Protein AF-A0A7H9E951-F1 (afdb_monomer)

Structure (mmCIF, N/CA/C/O backbone):
data_AF-A0A7H9E951-F1
#
_entry.id   AF-A0A7H9E951-F1
#
loop_
_atom_site.group_PDB
_atom_site.id
_atom_site.type_symbol
_atom_site.label_atom_id
_atom_site.label_alt_id
_atom_site.label_comp_id
_atom_site.label_asym_id
_atom_site.label_entity_id
_atom_site.label_seq_id
_atom_site.pdbx_PDB_ins_code
_atom_site.Cartn_x
_atom_site.Cartn_y
_atom_site.Cartn_z
_atom_site.occupancy
_atom_site.B_iso_or_equiv
_atom_site.auth_seq_id
_atom_site.auth_comp_id
_atom_site.auth_asym_id
_atom_site.auth_atom_id
_atom_site.pdbx_PDB_model_num
ATOM 1 N N . MET A 1 1 ? -3.855 22.920 -64.619 1.00 43.00 1 MET A N 1
ATOM 2 C CA . MET A 1 1 ? -2.563 23.458 -65.073 1.00 43.00 1 MET A CA 1
ATOM 3 C C . MET A 1 1 ? -2.708 24.955 -64.984 1.00 43.00 1 MET A C 1
ATOM 5 O O . MET A 1 1 ? -3.612 25.471 -65.617 1.00 43.00 1 MET A O 1
ATOM 9 N N . ASP A 1 2 ? -2.023 25.597 -64.049 1.00 33.47 2 ASP A N 1
ATOM 10 C CA . ASP A 1 2 ? -0.983 26.552 -64.408 1.00 33.47 2 ASP A CA 1
ATOM 11 C C . ASP A 1 2 ? -0.229 26.984 -63.156 1.00 33.47 2 ASP A C 1
ATOM 13 O O . ASP A 1 2 ? -0.748 27.037 -62.043 1.00 33.47 2 ASP A O 1
ATOM 17 N N . ASN A 1 3 ? 1.061 27.115 -63.396 1.00 34.59 3 ASN A N 1
ATOM 18 C CA . ASN A 1 3 ? 2.166 27.206 -62.477 1.00 34.59 3 ASN A CA 1
ATOM 19 C C . ASN A 1 3 ? 2.405 28.687 -62.166 1.00 34.59 3 ASN A C 1
ATOM 21 O O . ASN A 1 3 ? 2.555 29.471 -63.099 1.00 34.59 3 ASN A O 1
ATOM 25 N N . THR A 1 4 ? 2.512 29.068 -60.897 1.00 34.78 4 THR A N 1
ATOM 26 C CA . THR A 1 4 ? 3.123 30.353 -60.526 1.00 34.78 4 THR A CA 1
ATOM 27 C C . THR A 1 4 ? 4.055 30.144 -59.346 1.00 34.78 4 THR A C 1
ATOM 29 O O . THR A 1 4 ? 3.667 30.233 -58.183 1.00 34.78 4 THR A O 1
ATOM 32 N N . THR A 1 5 ? 5.301 29.832 -59.695 1.00 35.03 5 THR A N 1
ATOM 33 C CA . THR A 1 5 ? 6.497 30.149 -58.918 1.00 35.03 5 THR A CA 1
ATOM 34 C C . THR A 1 5 ? 6.646 31.668 -58.878 1.00 35.03 5 THR A C 1
ATOM 36 O O . THR A 1 5 ? 6.680 32.303 -59.930 1.00 35.03 5 THR A O 1
ATOM 39 N N . THR A 1 6 ? 6.779 32.235 -57.681 1.00 37.53 6 THR A N 1
ATOM 40 C CA . THR A 1 6 ? 7.256 33.608 -57.493 1.00 37.53 6 THR A CA 1
ATOM 41 C C . THR A 1 6 ? 8.520 33.552 -56.644 1.00 37.53 6 THR A C 1
ATOM 43 O O . THR A 1 6 ? 8.460 33.262 -55.451 1.00 37.53 6 THR A O 1
ATOM 46 N N . GLU A 1 7 ? 9.660 33.798 -57.289 1.00 36.22 7 GLU A N 1
ATOM 47 C CA . GLU A 1 7 ? 10.906 34.225 -56.652 1.00 36.22 7 GLU A CA 1
ATOM 48 C C . GLU A 1 7 ? 10.731 35.625 -56.048 1.00 36.22 7 GLU A C 1
ATOM 50 O O . GLU A 1 7 ? 10.099 36.484 -56.658 1.00 36.22 7 GLU A O 1
ATOM 55 N N . ASN A 1 8 ? 11.306 35.845 -54.865 1.00 35.06 8 ASN A N 1
ATOM 56 C CA . ASN A 1 8 ? 11.768 37.127 -54.310 1.00 35.06 8 ASN A CA 1
ATOM 57 C C . ASN A 1 8 ? 12.296 36.806 -52.895 1.00 35.06 8 ASN A C 1
ATOM 59 O O . ASN A 1 8 ? 11.640 36.077 -52.163 1.00 35.06 8 ASN A O 1
ATOM 63 N N . GLN A 1 9 ? 13.431 37.274 -52.388 1.00 34.78 9 GLN A N 1
ATOM 64 C CA . GLN A 1 9 ? 14.389 38.280 -52.822 1.00 34.78 9 GLN A CA 1
ATOM 65 C C . GLN A 1 9 ? 15.669 38.060 -52.005 1.00 34.78 9 GLN A C 1
ATOM 67 O O . GLN A 1 9 ? 15.606 37.801 -50.804 1.00 34.78 9 GLN A O 1
ATOM 72 N N . ASN A 1 10 ? 16.816 38.217 -52.660 1.00 36.28 10 ASN A N 1
ATOM 73 C CA . ASN A 1 10 ? 18.087 38.503 -52.006 1.00 36.28 10 ASN A CA 1
ATOM 74 C C . ASN A 1 10 ? 17.968 39.812 -51.210 1.00 36.28 10 ASN A C 1
ATOM 76 O O . ASN A 1 10 ? 17.610 40.842 -51.778 1.00 36.28 10 ASN A O 1
ATOM 80 N N . LEU A 1 11 ? 18.359 39.791 -49.937 1.00 37.47 11 LEU A N 1
ATOM 81 C CA . LEU A 1 11 ? 18.908 40.964 -49.264 1.00 37.47 11 LEU A CA 1
ATOM 82 C C . LEU A 1 11 ? 20.240 40.566 -48.639 1.00 37.47 11 LEU A C 1
ATOM 84 O O . LEU A 1 11 ? 20.311 39.973 -47.565 1.00 37.47 11 LEU A O 1
ATOM 88 N N . GLU A 1 12 ? 21.301 40.902 -49.364 1.00 33.16 12 GLU A N 1
ATOM 89 C CA . GLU A 1 12 ? 22.653 40.978 -48.840 1.00 33.16 12 GLU A CA 1
ATOM 90 C C . GLU A 1 12 ? 22.707 42.090 -47.788 1.00 33.16 12 GLU A C 1
ATOM 92 O O . GLU A 1 12 ? 22.332 43.234 -48.041 1.00 33.16 12 GLU A O 1
ATOM 97 N N . THR A 1 13 ? 23.200 41.772 -46.596 1.00 29.50 13 THR A N 1
ATOM 98 C CA . THR A 1 13 ? 23.808 42.771 -45.715 1.00 29.50 13 THR A CA 1
ATOM 99 C C . THR A 1 13 ? 25.202 42.283 -45.368 1.00 29.50 13 THR A C 1
ATOM 101 O O . THR A 1 13 ? 25.385 41.379 -44.557 1.00 29.50 13 THR A O 1
ATOM 104 N N . THR A 1 14 ? 26.196 42.871 -46.023 1.00 31.48 14 THR A N 1
ATOM 105 C CA . THR A 1 14 ? 27.607 42.766 -45.658 1.00 31.48 14 THR A CA 1
ATOM 106 C C . THR 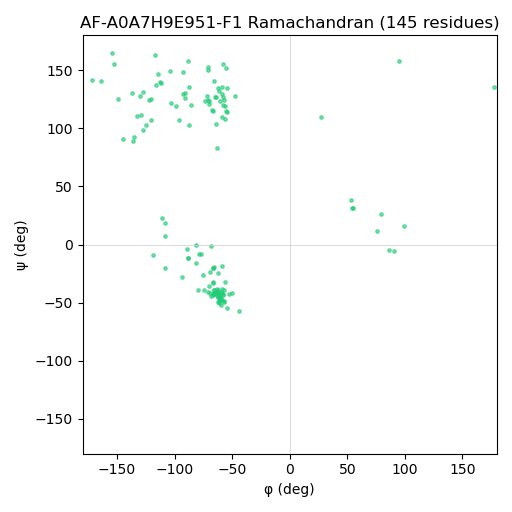A 1 14 ? 27.874 43.528 -44.365 1.00 31.48 14 THR A C 1
ATOM 108 O O . THR A 1 14 ? 27.683 44.742 -44.317 1.00 31.48 14 THR A O 1
ATOM 111 N N . VAL A 1 15 ? 28.419 42.839 -43.362 1.00 31.22 15 VAL A N 1
ATOM 112 C CA . VAL A 1 15 ? 29.299 43.445 -42.355 1.00 31.22 15 VAL A CA 1
ATOM 113 C C . VAL A 1 15 ? 30.551 42.582 -42.272 1.00 31.22 15 VAL A C 1
ATOM 115 O O . VAL A 1 15 ? 30.506 41.431 -41.848 1.00 31.22 15 VAL A O 1
ATOM 118 N N . ASN A 1 16 ? 31.659 43.155 -42.733 1.00 32.03 16 ASN A N 1
ATOM 119 C CA . ASN A 1 16 ? 32.995 42.593 -42.646 1.00 32.03 16 ASN A CA 1
ATOM 120 C C . ASN A 1 16 ? 33.586 42.988 -41.283 1.00 32.03 16 ASN A C 1
ATOM 122 O O . ASN A 1 16 ? 33.719 44.181 -41.006 1.00 32.03 16 ASN A O 1
ATOM 126 N N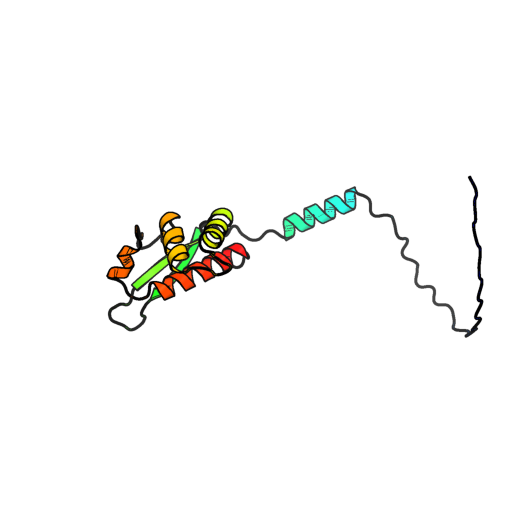 . VAL A 1 17 ? 33.944 42.014 -40.448 1.00 32.09 17 VAL A N 1
ATOM 127 C CA . VAL A 1 17 ? 34.881 42.214 -39.334 1.00 32.09 17 VAL A CA 1
ATOM 128 C C . VAL A 1 17 ? 35.888 41.076 -39.396 1.00 32.09 17 VAL A C 1
ATOM 130 O O . VAL A 1 17 ? 35.548 39.919 -39.159 1.00 32.09 17 VAL A O 1
ATOM 133 N N . ASP A 1 18 ? 37.121 41.425 -39.752 1.00 37.41 18 ASP A N 1
ATOM 134 C CA . ASP A 1 18 ? 38.286 40.556 -39.654 1.00 37.41 18 ASP A CA 1
ATOM 135 C C . ASP A 1 18 ? 38.449 40.043 -38.217 1.00 37.41 18 ASP A C 1
ATOM 137 O O . ASP A 1 18 ? 38.736 40.807 -37.294 1.00 37.41 18 ASP A O 1
ATOM 141 N N . ALA A 1 19 ? 38.304 38.732 -38.039 1.00 33.25 19 ALA A N 1
ATOM 142 C CA . ALA A 1 19 ? 38.767 38.014 -36.860 1.00 33.25 19 ALA A CA 1
ATOM 143 C C . ALA A 1 19 ? 39.245 36.617 -37.279 1.00 33.25 19 ALA A C 1
ATOM 145 O O . ALA A 1 19 ? 38.478 35.667 -37.390 1.00 33.25 19 ALA A O 1
ATOM 146 N N . GLN A 1 20 ? 40.540 36.564 -37.590 1.00 32.28 20 GLN A N 1
ATOM 147 C CA . GLN A 1 20 ? 41.491 35.494 -37.289 1.00 32.28 20 GLN A CA 1
ATOM 148 C C . GLN A 1 20 ? 40.919 34.071 -37.132 1.00 32.28 20 GLN A C 1
ATOM 150 O O . GLN A 1 20 ? 40.296 33.718 -36.133 1.00 32.28 20 GLN A O 1
ATOM 155 N N . ALA A 1 21 ? 41.234 33.233 -38.120 1.00 41.22 21 ALA A N 1
ATOM 156 C CA . ALA A 1 21 ? 40.975 31.804 -38.127 1.00 41.22 21 ALA A CA 1
ATOM 157 C C . ALA A 1 21 ? 41.411 31.116 -36.822 1.00 41.22 21 ALA A C 1
ATOM 159 O O . ALA A 1 21 ? 42.568 31.179 -36.408 1.00 41.22 21 ALA A O 1
ATOM 160 N N . THR A 1 22 ? 40.491 30.367 -36.225 1.00 34.00 22 THR A N 1
ATOM 161 C CA . THR A 1 22 ? 40.825 29.133 -35.513 1.00 34.00 22 THR A CA 1
ATOM 162 C C . THR A 1 22 ? 39.785 28.105 -35.937 1.00 34.00 22 THR A C 1
ATOM 164 O O . THR A 1 22 ? 38.679 28.059 -35.406 1.00 34.00 22 THR A O 1
ATOM 167 N N . GLU A 1 23 ? 40.101 27.331 -36.976 1.00 33.84 23 GLU A N 1
ATOM 168 C CA . GLU A 1 23 ? 39.304 26.163 -37.341 1.00 33.84 23 GLU A CA 1
ATOM 169 C C . GLU A 1 23 ? 39.402 25.157 -36.188 1.00 33.84 23 GLU A C 1
ATOM 171 O O . GLU A 1 23 ? 40.418 24.486 -36.008 1.00 33.84 23 GLU A O 1
ATOM 176 N N . ALA A 1 24 ? 38.351 25.064 -35.372 1.00 46.66 24 ALA A N 1
ATOM 177 C CA . ALA A 1 24 ? 38.126 23.862 -34.587 1.00 46.66 24 ALA A CA 1
ATOM 178 C C . ALA A 1 24 ? 37.901 22.709 -35.583 1.00 46.66 24 ALA A C 1
ATOM 180 O O . ALA A 1 24 ? 37.159 22.901 -36.554 1.00 46.66 24 ALA A O 1
ATOM 181 N N . PRO A 1 25 ? 38.522 21.530 -35.394 1.00 38.56 25 PRO A N 1
ATOM 182 C CA . PRO A 1 25 ? 38.291 20.407 -36.287 1.00 38.56 25 PRO A CA 1
ATOM 183 C C . PRO A 1 25 ? 36.790 20.113 -36.304 1.00 38.56 25 PRO A C 1
ATOM 185 O O . PRO A 1 25 ? 36.196 19.830 -35.262 1.00 38.56 25 PRO A O 1
ATOM 188 N N . LYS A 1 26 ? 36.171 20.214 -37.487 1.00 44.00 26 LYS A N 1
ATOM 189 C CA . LYS A 1 26 ? 34.822 19.698 -37.717 1.00 44.00 26 LYS A CA 1
ATOM 190 C C . LYS A 1 26 ? 34.873 18.220 -37.357 1.00 44.00 26 LYS A C 1
ATOM 192 O O . LYS A 1 26 ? 35.502 17.441 -38.069 1.00 44.00 26 LYS A O 1
ATOM 197 N N . ALA A 1 27 ? 34.255 17.851 -36.239 1.00 53.28 27 ALA A N 1
ATOM 198 C CA . ALA A 1 27 ? 33.906 16.466 -36.002 1.00 53.28 27 ALA A CA 1
ATOM 199 C C . ALA A 1 27 ? 33.082 16.032 -37.218 1.00 53.28 27 ALA A C 1
ATOM 201 O O . ALA A 1 27 ? 32.037 16.614 -37.505 1.00 53.28 27 ALA A O 1
ATOM 202 N N . GLU A 1 28 ? 33.616 15.102 -38.001 1.00 50.06 28 GLU A N 1
ATOM 203 C CA . GLU A 1 28 ? 32.860 14.464 -39.064 1.00 50.06 28 GLU A CA 1
ATOM 204 C C . GLU A 1 28 ? 31.650 13.798 -38.404 1.00 50.06 28 GLU A C 1
ATOM 206 O O . GLU A 1 28 ? 31.809 12.823 -37.665 1.00 50.06 28 GLU A O 1
ATOM 211 N N . ASP A 1 29 ? 30.452 14.338 -38.639 1.00 60.75 29 ASP A N 1
ATOM 212 C CA . ASP A 1 29 ? 29.189 13.687 -38.294 1.00 60.75 29 ASP A CA 1
ATOM 213 C C . ASP A 1 29 ? 29.089 12.400 -39.122 1.00 60.75 29 ASP A C 1
ATOM 215 O O . ASP A 1 29 ? 28.495 12.350 -40.202 1.00 60.75 29 ASP A O 1
ATOM 219 N N . LYS A 1 30 ? 29.725 11.330 -38.636 1.00 64.44 30 LYS A N 1
ATOM 220 C CA . LYS A 1 30 ? 29.444 9.986 -39.122 1.00 64.44 30 LYS A CA 1
ATOM 221 C C . LYS A 1 30 ? 27.967 9.721 -38.836 1.00 64.44 30 LYS A C 1
ATOM 223 O O . LYS A 1 30 ? 27.569 9.799 -37.672 1.00 64.44 30 LYS A O 1
ATOM 228 N N . PRO A 1 31 ? 27.153 9.383 -39.850 1.00 75.88 31 PRO A N 1
ATOM 229 C CA . PRO A 1 31 ? 25.770 9.013 -39.605 1.00 75.88 31 PRO A CA 1
ATOM 230 C C . PRO A 1 31 ? 25.760 7.813 -38.654 1.00 75.88 31 PRO A C 1
ATOM 232 O O . PRO A 1 31 ? 26.353 6.775 -38.953 1.00 75.88 31 PRO A O 1
ATOM 235 N N . ILE A 1 32 ? 25.128 7.978 -37.489 1.00 82.50 32 ILE A N 1
ATOM 236 C CA . ILE A 1 32 ? 24.984 6.914 -36.491 1.00 82.50 32 ILE A CA 1
ATOM 237 C C . ILE A 1 32 ? 24.276 5.742 -37.173 1.00 82.50 32 ILE A C 1
ATOM 239 O O . ILE A 1 32 ? 23.194 5.906 -37.744 1.00 82.50 32 ILE A O 1
ATOM 243 N N . SER A 1 33 ? 24.885 4.556 -37.139 1.00 93.06 33 SER A N 1
ATOM 244 C CA . SER A 1 33 ? 24.262 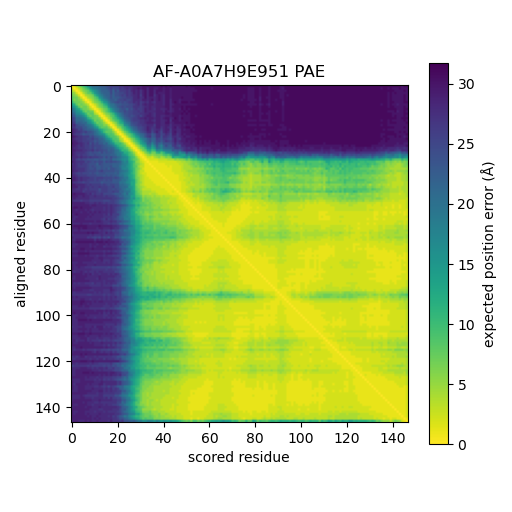3.384 -37.743 1.00 93.06 33 SER A CA 1
ATOM 245 C C . SER A 1 33 ? 23.062 2.937 -36.905 1.00 93.06 33 SER A C 1
ATOM 247 O O . SER A 1 33 ? 23.017 3.121 -35.688 1.00 93.06 33 SER A O 1
ATOM 249 N N . MET A 1 34 ? 22.078 2.286 -37.528 1.00 93.50 34 MET A N 1
ATOM 250 C CA . MET A 1 34 ? 20.940 1.746 -36.773 1.00 93.50 34 MET A CA 1
ATOM 251 C C . MET A 1 34 ? 21.369 0.668 -35.755 1.00 93.50 34 MET A C 1
ATOM 253 O O . MET A 1 34 ? 20.705 0.477 -34.736 1.00 93.50 34 MET A O 1
ATOM 257 N N . ALA A 1 35 ? 22.510 0.009 -35.987 1.00 93.50 35 ALA A N 1
ATOM 258 C CA . ALA A 1 35 ? 23.110 -0.911 -35.026 1.00 93.50 35 ALA A CA 1
ATOM 259 C C . ALA A 1 35 ? 23.586 -0.181 -33.758 1.00 93.50 35 ALA A C 1
ATOM 261 O O . ALA A 1 35 ? 23.310 -0.644 -32.651 1.00 93.50 35 ALA A O 1
ATOM 262 N N . ASP A 1 36 ? 24.215 0.987 -33.908 1.00 93.88 36 ASP A N 1
ATOM 263 C CA . ASP A 1 36 ? 24.665 1.809 -32.778 1.00 93.88 36 ASP A CA 1
ATOM 264 C C . ASP A 1 36 ? 23.475 2.344 -31.966 1.00 93.88 36 ASP A C 1
ATOM 266 O O . ASP A 1 36 ? 23.499 2.321 -30.733 1.00 93.88 36 ASP A O 1
ATOM 270 N N . VAL A 1 37 ? 22.387 2.743 -32.639 1.00 94.88 37 VAL A N 1
ATOM 271 C CA . VAL A 1 37 ? 21.136 3.161 -31.976 1.00 94.88 37 VAL A CA 1
ATOM 272 C C . VAL A 1 37 ? 20.542 2.019 -31.149 1.00 94.88 37 VAL A C 1
ATOM 274 O O . VAL A 1 37 ? 20.141 2.227 -30.001 1.00 94.88 37 VAL A O 1
ATOM 277 N N . LEU A 1 38 ? 20.484 0.805 -31.704 1.00 95.38 38 LEU A N 1
ATOM 278 C CA . LEU A 1 38 ? 19.952 -0.355 -30.990 1.00 95.38 38 LEU A CA 1
ATOM 279 C C . LEU A 1 38 ? 20.827 -0.728 -29.787 1.00 95.38 38 LEU A C 1
ATOM 281 O O . LEU A 1 38 ? 20.300 -0.999 -28.708 1.00 95.38 38 LEU A O 1
ATOM 285 N N . ALA A 1 39 ? 22.152 -0.697 -29.944 1.00 95.25 39 ALA A N 1
ATOM 286 C CA . ALA A 1 39 ? 23.088 -0.962 -28.857 1.00 95.25 39 ALA A CA 1
ATOM 287 C C . ALA A 1 39 ? 22.927 0.047 -27.707 1.00 95.25 39 ALA A C 1
ATOM 289 O O . ALA A 1 39 ? 22.872 -0.353 -26.541 1.00 95.25 39 ALA A O 1
ATOM 290 N N . ALA A 1 40 ? 22.773 1.336 -28.027 1.00 95.00 40 ALA A N 1
ATOM 291 C CA . ALA A 1 40 ? 22.520 2.378 -27.036 1.00 95.00 40 ALA A CA 1
ATOM 292 C C . ALA A 1 40 ? 21.196 2.153 -26.285 1.00 95.00 40 ALA A C 1
ATOM 294 O O . ALA A 1 40 ? 21.177 2.216 -25.056 1.00 95.00 40 ALA A O 1
ATOM 295 N N . ARG A 1 41 ? 20.110 1.812 -26.996 1.00 95.06 41 ARG A N 1
ATOM 296 C CA . ARG A 1 41 ? 18.802 1.507 -26.384 1.00 95.06 41 ARG A CA 1
ATOM 297 C C . ARG A 1 41 ? 18.841 0.268 -25.490 1.00 95.06 41 ARG A C 1
ATOM 299 O O . ARG A 1 41 ? 18.272 0.285 -24.404 1.00 95.06 41 ARG A O 1
ATOM 306 N N . ASN A 1 42 ? 19.543 -0.785 -25.906 1.00 94.38 42 ASN A N 1
ATOM 307 C CA . ASN A 1 42 ? 19.702 -1.996 -25.099 1.00 94.38 42 ASN A CA 1
ATOM 308 C C . ASN A 1 42 ? 20.494 -1.718 -23.819 1.00 94.38 42 ASN A C 1
ATOM 310 O O . ASN A 1 42 ? 20.110 -2.181 -22.745 1.00 94.38 42 ASN A O 1
ATOM 314 N N . LYS A 1 43 ? 21.571 -0.928 -23.917 1.00 94.31 43 LYS A N 1
ATOM 315 C CA . LYS A 1 43 ? 22.323 -0.488 -22.740 1.00 94.31 43 LYS A CA 1
ATOM 316 C C . LYS A 1 43 ? 21.443 0.351 -21.816 1.00 94.31 43 LYS A C 1
ATOM 318 O O . LYS A 1 43 ? 21.433 0.095 -20.619 1.00 94.31 43 LYS A O 1
ATOM 323 N N . GLN A 1 44 ? 20.673 1.290 -22.371 1.00 94.88 44 GLN A N 1
ATOM 324 C CA . GLN A 1 44 ? 19.740 2.115 -21.606 1.00 94.88 44 GLN A CA 1
ATOM 325 C C . GLN A 1 44 ? 18.734 1.255 -20.832 1.00 94.88 44 GLN A C 1
ATOM 327 O O . GLN A 1 44 ? 18.600 1.456 -19.630 1.00 94.88 44 GLN A O 1
ATOM 332 N N . LEU A 1 45 ? 18.105 0.269 -21.485 1.00 94.19 45 LEU A N 1
ATOM 333 C CA . LEU A 1 45 ? 17.163 -0.665 -20.855 1.00 94.19 45 LEU A CA 1
ATOM 334 C C . LEU A 1 45 ? 17.795 -1.436 -19.687 1.00 94.19 45 LEU A C 1
ATOM 336 O O . LEU A 1 45 ? 17.173 -1.600 -18.642 1.00 94.19 45 LEU A O 1
ATOM 340 N N . GLN A 1 46 ? 19.032 -1.909 -19.857 1.00 90.56 46 GLN A N 1
ATOM 341 C CA . GLN A 1 46 ? 19.750 -2.615 -18.793 1.00 90.56 46 GLN A CA 1
ATOM 342 C C . GLN A 1 46 ? 20.059 -1.695 -17.609 1.00 90.56 46 GLN A C 1
ATOM 344 O O . GLN A 1 46 ? 19.952 -2.115 -16.462 1.00 90.56 46 GLN A O 1
ATOM 349 N N . THR A 1 47 ? 20.430 -0.442 -17.878 1.00 92.25 47 THR A N 1
ATOM 350 C CA . THR A 1 47 ? 20.780 0.533 -16.834 1.00 92.25 47 THR A CA 1
ATOM 351 C C . THR A 1 47 ? 19.574 1.207 -16.181 1.00 92.25 47 THR A C 1
ATOM 353 O O . THR A 1 47 ? 19.739 1.811 -15.130 1.00 92.25 47 THR A O 1
ATOM 356 N N . SER A 1 48 ? 18.382 1.132 -16.784 1.00 91.19 48 SER A N 1
ATOM 357 C CA . SER A 1 48 ? 17.156 1.747 -16.255 1.00 91.19 48 SER A CA 1
ATOM 358 C C . SER A 1 48 ? 16.367 0.841 -15.309 1.00 91.19 48 SER A C 1
ATOM 360 O O . SER A 1 48 ? 15.327 1.254 -14.807 1.00 91.19 48 SER A O 1
ATOM 362 N N . ALA A 1 49 ? 16.791 -0.410 -15.120 1.00 91.31 49 ALA A N 1
ATOM 363 C CA . ALA A 1 49 ? 16.082 -1.355 -14.272 1.00 91.31 49 ALA A CA 1
ATOM 364 C C . ALA A 1 49 ? 16.240 -0.993 -12.787 1.00 91.31 49 ALA A C 1
ATOM 366 O O . ALA A 1 49 ? 17.358 -0.862 -12.290 1.00 91.31 49 ALA A O 1
ATOM 367 N N . VAL A 1 50 ? 15.116 -0.896 -12.077 1.00 90.88 50 VAL A N 1
ATOM 368 C CA . VAL A 1 50 ? 15.080 -0.870 -10.609 1.00 90.88 50 VAL A CA 1
ATOM 369 C C . VAL A 1 50 ? 14.996 -2.300 -10.056 1.00 90.88 50 VAL A C 1
ATOM 371 O O . VAL A 1 50 ? 14.572 -3.213 -10.779 1.00 90.88 50 VAL A O 1
ATOM 374 N N . PRO A 1 51 ? 15.397 -2.543 -8.794 1.00 92.62 51 PRO A N 1
ATOM 375 C CA . PRO A 1 51 ? 15.196 -3.835 -8.145 1.00 92.62 51 PRO A CA 1
ATOM 376 C C . PRO A 1 51 ? 13.724 -4.269 -8.149 1.00 92.62 51 PRO A C 1
ATOM 378 O O . PRO A 1 51 ? 12.814 -3.445 -8.136 1.00 92.62 51 PRO A O 1
ATOM 381 N N . ASN A 1 52 ? 13.468 -5.581 -8.138 1.00 94.62 52 ASN A N 1
ATOM 382 C CA . ASN A 1 52 ? 12.103 -6.084 -7.994 1.00 94.62 52 ASN A CA 1
ATOM 383 C C . ASN A 1 52 ? 11.564 -5.746 -6.597 1.00 94.62 52 ASN A C 1
ATOM 385 O O . ASN A 1 52 ? 12.046 -6.288 -5.606 1.00 94.62 52 ASN A O 1
ATOM 389 N N . GLN A 1 53 ? 10.532 -4.908 -6.547 1.00 96.31 53 GLN A N 1
ATOM 390 C CA . GLN A 1 53 ? 9.944 -4.436 -5.294 1.00 96.31 53 GLN A CA 1
ATOM 391 C C . GLN A 1 53 ? 8.841 -5.340 -4.745 1.00 96.31 53 GLN A C 1
ATOM 393 O O . GLN A 1 53 ? 8.397 -5.161 -3.611 1.00 96.31 53 GLN A O 1
ATOM 398 N N . ARG A 1 54 ? 8.354 -6.316 -5.527 1.00 96.81 54 ARG A N 1
ATOM 399 C CA . ARG A 1 54 ? 7.310 -7.233 -5.055 1.00 96.81 54 ARG A CA 1
ATOM 400 C C . ARG A 1 54 ? 7.798 -7.956 -3.805 1.00 96.81 54 ARG A C 1
ATOM 402 O O . ARG A 1 54 ? 8.819 -8.636 -3.841 1.00 96.81 54 ARG A O 1
ATOM 409 N N . GLY A 1 55 ? 7.003 -7.888 -2.745 1.00 96.88 55 GLY A N 1
ATOM 410 C CA . GLY A 1 55 ? 7.336 -8.535 -1.483 1.00 96.88 55 GLY A CA 1
ATOM 411 C C . GLY A 1 55 ? 8.122 -7.675 -0.503 1.00 96.88 55 GLY A C 1
ATOM 412 O O . GLY A 1 55 ? 8.280 -8.117 0.629 1.00 96.88 55 GLY A O 1
ATOM 413 N N . ILE A 1 56 ? 8.552 -6.464 -0.880 1.00 97.94 56 ILE A N 1
ATOM 414 C CA . ILE A 1 56 ? 9.042 -5.488 0.101 1.00 97.94 56 ILE A CA 1
ATOM 415 C C . ILE A 1 56 ? 7.920 -5.212 1.100 1.00 97.94 56 ILE A C 1
ATOM 417 O O . ILE A 1 56 ? 6.755 -5.072 0.715 1.00 97.94 56 ILE A O 1
ATOM 421 N N . THR A 1 57 ? 8.271 -5.176 2.382 1.00 97.75 57 THR A N 1
ATOM 422 C CA . THR A 1 57 ? 7.326 -4.987 3.480 1.00 97.75 57 THR A CA 1
ATOM 423 C C . THR A 1 57 ? 7.563 -3.674 4.201 1.00 97.75 57 THR A C 1
ATOM 425 O O . THR A 1 57 ? 8.707 -3.263 4.372 1.00 97.75 57 THR A O 1
ATOM 428 N N . LYS A 1 58 ? 6.488 -3.063 4.698 1.00 97.62 58 LYS A N 1
ATOM 429 C CA . LYS A 1 58 ? 6.531 -1.865 5.541 1.00 97.62 58 LYS A CA 1
ATOM 430 C C . LYS A 1 58 ? 5.681 -2.093 6.782 1.00 97.62 58 LYS A C 1
ATOM 432 O O . LYS A 1 58 ? 4.506 -2.432 6.662 1.00 97.62 58 LYS A O 1
ATOM 437 N N . ASP A 1 59 ? 6.257 -1.856 7.954 1.00 98.00 59 ASP A N 1
ATOM 438 C CA . ASP A 1 59 ? 5.501 -1.823 9.203 1.00 98.00 59 ASP A CA 1
ATOM 439 C C . ASP A 1 59 ? 4.941 -0.422 9.446 1.00 98.00 59 ASP A C 1
ATOM 441 O O . ASP A 1 59 ? 5.635 0.585 9.291 1.00 98.00 59 ASP A O 1
ATOM 445 N N . ILE A 1 60 ? 3.678 -0.362 9.854 1.00 96.75 60 ILE A N 1
ATOM 446 C CA . ILE A 1 60 ? 3.013 0.862 10.292 1.00 96.75 60 ILE A CA 1
ATOM 447 C C . ILE A 1 60 ? 2.510 0.670 11.717 1.00 96.75 60 ILE A C 1
ATOM 449 O O . ILE A 1 60 ? 1.762 -0.264 12.002 1.00 96.75 60 ILE A O 1
ATOM 453 N N . THR A 1 61 ? 2.918 1.558 12.621 1.00 97.00 61 THR A N 1
ATOM 454 C CA . THR A 1 61 ? 2.456 1.560 14.015 1.00 97.00 61 THR A CA 1
ATOM 455 C C . THR A 1 61 ? 1.424 2.658 14.2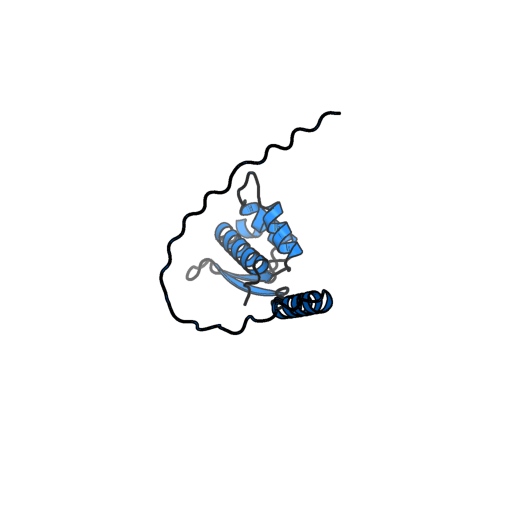03 1.00 97.00 61 THR A C 1
ATOM 457 O O . THR A 1 61 ? 1.691 3.835 13.967 1.00 97.00 61 THR A O 1
ATOM 460 N N . LEU A 1 62 ? 0.229 2.265 14.630 1.00 95.88 62 LEU A N 1
ATOM 461 C CA . LEU A 1 62 ? -0.926 3.134 14.796 1.00 95.88 62 LEU A CA 1
ATOM 462 C C . LEU A 1 62 ? -1.140 3.427 16.276 1.00 95.88 62 LEU A C 1
ATOM 464 O O . LEU A 1 62 ? -0.890 2.576 17.122 1.00 95.88 62 LEU A O 1
ATOM 468 N N . ASN A 1 63 ? -1.671 4.615 16.580 1.00 93.56 63 ASN A N 1
ATOM 469 C CA . ASN A 1 63 ? -2.020 5.047 17.940 1.00 93.56 63 ASN A CA 1
ATOM 470 C C . ASN A 1 63 ? -0.856 4.924 18.946 1.00 93.56 63 ASN A C 1
ATOM 472 O O . ASN A 1 63 ? -1.076 4.555 20.105 1.00 93.56 63 ASN A O 1
ATOM 476 N N . ALA A 1 64 ? 0.364 5.228 18.496 1.00 94.56 64 ALA A N 1
ATOM 477 C CA . ALA A 1 64 ? 1.576 5.094 19.293 1.00 94.56 64 ALA A CA 1
ATOM 478 C C . ALA A 1 64 ? 1.479 5.842 20.635 1.00 94.56 64 ALA A C 1
ATOM 480 O O . ALA A 1 64 ? 1.018 6.984 20.696 1.00 94.56 64 ALA A O 1
ATOM 481 N N . GLY A 1 65 ? 1.905 5.192 21.717 1.00 95.88 65 GLY A N 1
ATOM 482 C CA . GLY A 1 65 ? 1.850 5.735 23.075 1.00 95.88 65 GLY A CA 1
ATOM 483 C C . GLY A 1 65 ? 0.456 5.726 23.710 1.00 95.88 65 GLY A C 1
ATOM 484 O O . GLY A 1 65 ? 0.262 6.340 24.761 1.00 95.88 65 GLY A O 1
ATOM 485 N N . THR A 1 66 ? -0.522 5.042 23.108 1.00 96.06 66 THR A N 1
ATOM 486 C CA . THR A 1 66 ? -1.878 4.896 23.660 1.00 96.06 66 THR A CA 1
ATOM 487 C C . THR A 1 66 ? -2.211 3.430 23.961 1.00 96.06 66 THR A C 1
ATOM 489 O O . THR A 1 66 ? -1.599 2.528 23.395 1.00 96.06 66 THR A O 1
ATOM 492 N N . PRO A 1 67 ? -3.247 3.139 24.773 1.00 96.50 67 PRO A N 1
ATOM 493 C CA . PRO A 1 67 ? -3.692 1.761 24.996 1.00 96.50 67 PRO A CA 1
ATOM 494 C C . PRO A 1 67 ? -4.328 1.081 23.767 1.00 96.50 67 PRO A C 1
ATOM 496 O O . PRO A 1 67 ? -4.773 -0.055 23.880 1.00 96.50 67 PRO A O 1
ATOM 499 N N . GLN A 1 68 ? -4.452 1.775 22.628 1.00 96.44 68 GLN A N 1
ATOM 500 C CA . GLN A 1 68 ? -4.938 1.225 21.356 1.00 96.44 68 GLN A CA 1
ATOM 501 C C . GLN A 1 68 ? -3.809 1.087 20.323 1.00 96.44 68 GLN A C 1
ATOM 503 O O . GLN A 1 68 ? -4.088 1.032 19.126 1.00 96.44 68 GLN A O 1
ATOM 508 N N . GLU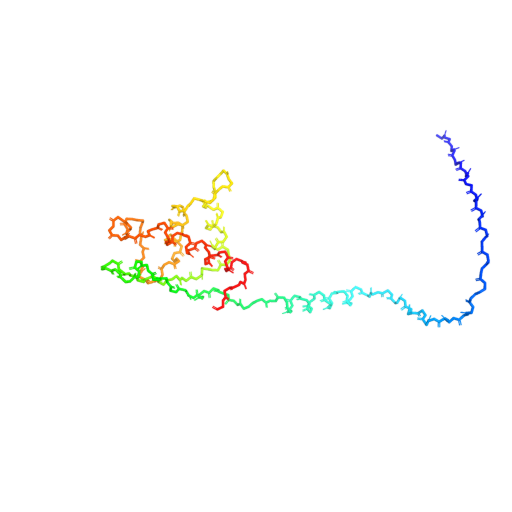 A 1 69 ? -2.549 1.095 20.759 1.00 97.56 69 GLU A N 1
ATOM 509 C CA . GLU A 1 69 ? -1.407 0.893 19.873 1.00 97.56 69 GLU A CA 1
ATOM 510 C C . GLU A 1 69 ? -1.458 -0.491 19.214 1.00 97.56 69 GLU A C 1
ATOM 512 O O . GLU A 1 69 ? -1.685 -1.502 19.882 1.00 97.56 69 GLU A O 1
ATOM 517 N N . TYR A 1 70 ? -1.262 -0.539 17.898 1.00 96.94 70 TYR A N 1
ATOM 518 C CA . TYR A 1 70 ? -1.075 -1.786 17.159 1.00 96.94 70 TYR A CA 1
ATOM 519 C C . TYR A 1 70 ? -0.233 -1.545 15.909 1.00 96.94 70 TYR A C 1
ATOM 521 O O . TYR A 1 70 ? -0.212 -0.441 15.364 1.00 96.94 70 TYR A O 1
ATOM 529 N N . THR A 1 71 ? 0.430 -2.599 15.439 1.00 97.94 71 THR A N 1
ATOM 530 C CA . THR A 1 71 ? 1.250 -2.573 14.226 1.00 97.94 71 THR A CA 1
ATOM 531 C C . THR A 1 71 ? 0.610 -3.429 13.143 1.00 97.94 71 THR A C 1
ATOM 533 O O . THR A 1 71 ? 0.094 -4.513 13.428 1.00 97.94 71 THR A O 1
ATOM 536 N N . LEU A 1 72 ? 0.648 -2.938 11.906 1.00 98.12 72 LEU A N 1
ATOM 537 C CA . LEU A 1 72 ? 0.326 -3.703 10.706 1.00 98.12 72 LEU A CA 1
ATOM 538 C C . LEU A 1 72 ? 1.576 -3.803 9.829 1.00 98.12 72 LEU A C 1
ATOM 540 O O . LEU A 1 72 ? 2.253 -2.803 9.617 1.00 98.12 72 LEU A O 1
ATOM 544 N N . THR A 1 73 ? 1.830 -4.978 9.269 1.00 98.44 73 THR A N 1
ATOM 545 C CA . THR A 1 73 ? 2.824 -5.199 8.220 1.00 98.44 73 THR A CA 1
ATOM 546 C C . THR A 1 73 ? 2.114 -5.219 6.875 1.00 98.44 73 THR A C 1
ATOM 548 O O . THR A 1 73 ? 1.236 -6.055 6.622 1.00 98.44 73 THR A O 1
ATOM 551 N N . LEU A 1 74 ? 2.503 -4.288 6.012 1.00 98.38 74 LEU A N 1
ATOM 552 C CA . LEU A 1 74 ? 2.098 -4.214 4.617 1.00 98.38 74 LEU A CA 1
ATOM 553 C C . LEU A 1 74 ? 3.119 -4.955 3.755 1.00 98.38 74 LEU A C 1
ATOM 555 O O . LEU A 1 74 ? 4.306 -4.942 4.071 1.00 98.38 74 LEU A O 1
ATOM 559 N N . GLN A 1 75 ? 2.685 -5.548 2.649 1.00 98.19 75 GLN A N 1
ATOM 560 C CA . GLN A 1 75 ? 3.560 -6.116 1.627 1.00 98.19 75 GLN A CA 1
ATOM 561 C C . GLN A 1 75 ? 3.190 -5.548 0.259 1.00 98.19 75 GLN A C 1
ATOM 563 O O . GLN A 1 75 ? 2.021 -5.548 -0.125 1.00 98.19 75 GLN A O 1
ATOM 568 N N . TYR A 1 76 ? 4.185 -5.082 -0.497 1.00 98.44 76 TYR A N 1
ATOM 569 C CA . TYR A 1 76 ? 3.945 -4.536 -1.825 1.00 98.44 76 TYR A CA 1
ATOM 570 C C . TYR A 1 76 ? 3.543 -5.661 -2.796 1.00 98.44 76 TYR A C 1
ATOM 572 O O . TYR A 1 76 ? 4.323 -6.605 -3.003 1.00 98.44 76 TYR A O 1
ATOM 580 N N . PRO A 1 77 ? 2.354 -5.590 -3.427 1.00 98.00 77 PRO A N 1
ATOM 581 C CA . PRO A 1 77 ? 1.840 -6.672 -4.269 1.00 98.00 77 PRO A C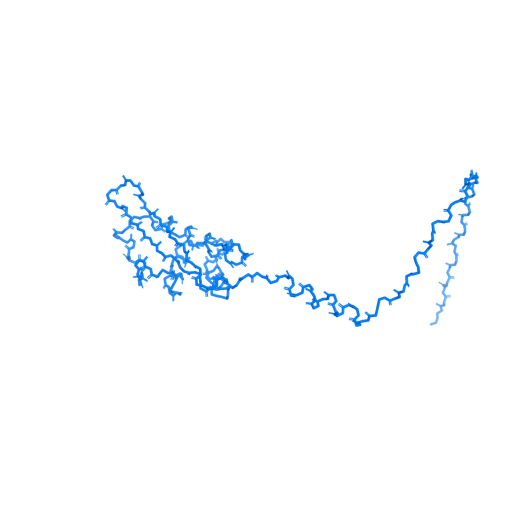A 1
ATOM 582 C C . PRO A 1 77 ? 2.479 -6.691 -5.674 1.00 98.00 77 PRO A C 1
ATOM 584 O O . PRO A 1 77 ? 2.321 -7.645 -6.445 1.00 98.00 77 PRO A O 1
ATOM 587 N N . GLY A 1 78 ? 3.261 -5.661 -6.006 1.00 97.88 78 GLY A N 1
ATOM 588 C CA . GLY A 1 78 ? 3.836 -5.426 -7.327 1.00 97.88 78 GLY A CA 1
ATOM 589 C C . GLY A 1 78 ? 2.986 -4.478 -8.176 1.00 97.88 78 GLY A C 1
ATOM 590 O O . GLY A 1 78 ? 1.779 -4.363 -7.970 1.00 97.88 78 GLY A O 1
ATOM 591 N N . PHE A 1 79 ? 3.635 -3.868 -9.174 1.00 97.62 79 PHE A N 1
ATOM 592 C CA . PHE A 1 79 ? 3.101 -2.777 -10.001 1.00 97.62 79 PHE A CA 1
ATOM 593 C C . PHE A 1 79 ? 1.660 -2.990 -10.474 1.00 97.62 79 PHE A C 1
ATOM 595 O O . PHE A 1 79 ? 0.784 -2.204 -10.146 1.00 97.62 79 PHE A O 1
ATOM 602 N N . ALA A 1 80 ? 1.384 -4.096 -11.173 1.00 97.88 80 ALA A N 1
ATOM 603 C CA . ALA A 1 80 ? 0.070 -4.316 -11.780 1.00 97.88 80 ALA A CA 1
ATOM 604 C C . ALA A 1 80 ? -1.088 -4.304 -10.765 1.00 97.88 80 ALA A C 1
ATOM 606 O O . ALA A 1 80 ? -2.163 -3.794 -11.062 1.00 97.88 80 ALA A O 1
ATOM 607 N N . VAL A 1 81 ? -0.873 -4.863 -9.570 1.00 98.38 81 VAL A N 1
ATOM 608 C CA . VAL A 1 81 ? -1.903 -4.902 -8.523 1.00 98.38 81 VAL A CA 1
ATOM 609 C C . VAL A 1 81 ? -1.989 -3.557 -7.806 1.00 98.38 81 VAL A C 1
ATOM 611 O O . VAL A 1 81 ? -3.089 -3.103 -7.516 1.00 98.38 81 VAL A O 1
ATOM 614 N N . ALA A 1 82 ? -0.853 -2.904 -7.550 1.00 98.38 82 ALA A N 1
ATOM 615 C CA . ALA A 1 82 ? -0.823 -1.583 -6.928 1.00 98.38 82 ALA A CA 1
ATOM 616 C C . ALA A 1 82 ? -1.552 -0.531 -7.782 1.00 98.38 82 ALA A C 1
ATOM 618 O O . ALA A 1 82 ? -2.441 0.143 -7.267 1.00 98.38 82 ALA A O 1
ATOM 619 N N . SER A 1 83 ? -1.265 -0.464 -9.087 1.00 97.88 83 SER A N 1
ATOM 620 C CA . SER A 1 83 ? -1.942 0.457 -10.011 1.00 97.88 83 SER A CA 1
ATOM 621 C C . SER A 1 83 ? -3.438 0.168 -10.125 1.00 97.88 83 SER A C 1
ATOM 623 O O . SER A 1 83 ? -4.244 1.086 -10.082 1.00 97.88 83 SER A O 1
ATOM 625 N N . MET A 1 84 ? -3.838 -1.109 -10.171 1.00 98.31 84 MET A N 1
ATOM 626 C CA . MET A 1 84 ? -5.259 -1.478 -10.150 1.00 98.31 84 MET A CA 1
ATOM 627 C C . MET A 1 84 ? -5.955 -0.984 -8.873 1.00 98.31 84 MET A C 1
ATOM 629 O O . MET A 1 84 ? -7.079 -0.495 -8.936 1.00 98.31 84 MET A O 1
ATOM 633 N N . ILE A 1 85 ? -5.303 -1.095 -7.708 1.00 98.25 85 ILE A N 1
ATOM 634 C CA . ILE A 1 85 ? -5.854 -0.581 -6.447 1.00 98.25 85 ILE A CA 1
ATOM 635 C C . ILE A 1 85 ? -6.032 0.940 -6.514 1.00 98.25 85 ILE A C 1
ATOM 637 O O . ILE A 1 85 ? -7.075 1.425 -6.069 1.00 98.25 85 ILE A O 1
ATOM 641 N N . GLU A 1 86 ? -5.050 1.680 -7.033 1.00 97.31 86 GLU A N 1
ATOM 642 C CA . GLU A 1 86 ? -5.114 3.139 -7.201 1.00 97.31 86 GLU A CA 1
ATOM 643 C C . GLU A 1 86 ? -6.265 3.549 -8.137 1.00 97.31 86 GLU A C 1
ATOM 645 O O . GLU A 1 86 ? -7.125 4.352 -7.751 1.00 97.31 86 GLU A O 1
ATOM 650 N N . ASP A 1 87 ? -6.341 2.923 -9.313 1.00 97.12 87 ASP A N 1
ATOM 651 C CA . ASP A 1 87 ? -7.372 3.169 -10.324 1.00 97.12 87 ASP A CA 1
ATOM 652 C C . ASP A 1 87 ? -8.777 2.886 -9.769 1.00 97.12 87 ASP A C 1
ATOM 654 O O . ASP A 1 87 ? -9.650 3.758 -9.785 1.00 97.12 87 ASP A O 1
ATOM 658 N N . ASP A 1 88 ? -8.993 1.703 -9.183 1.00 97.44 88 ASP A N 1
ATOM 659 C CA . ASP A 1 88 ? -10.290 1.293 -8.622 1.00 97.44 88 ASP A CA 1
ATOM 660 C C . ASP A 1 88 ? -10.715 2.133 -7.408 1.00 97.44 88 ASP A C 1
ATOM 662 O O . ASP A 1 88 ? -11.891 2.142 -7.010 1.00 97.44 88 ASP A O 1
ATOM 666 N N . SER A 1 89 ? -9.755 2.814 -6.779 1.00 97.25 89 SER A N 1
ATOM 667 C CA . SER A 1 89 ? -10.006 3.707 -5.652 1.00 97.25 89 SER A CA 1
ATOM 668 C C . SER A 1 89 ? -10.329 5.133 -6.082 1.00 97.25 89 SER A C 1
ATOM 670 O O . SER A 1 89 ? -10.811 5.909 -5.253 1.00 97.25 89 SER A O 1
ATOM 672 N N . THR A 1 90 ? -10.127 5.482 -7.351 1.00 96.44 90 THR A N 1
ATOM 673 C CA . THR A 1 90 ? -10.347 6.831 -7.871 1.00 96.44 90 THR A CA 1
ATOM 674 C C . THR A 1 90 ? -11.771 6.989 -8.400 1.00 96.44 90 THR A C 1
ATOM 676 O O . THR A 1 90 ? -12.254 6.215 -9.225 1.00 96.44 90 THR A O 1
ATOM 679 N N . ARG A 1 91 ? -12.489 8.009 -7.917 1.00 92.06 91 ARG A N 1
ATOM 680 C CA . ARG A 1 91 ? -13.833 8.374 -8.394 1.00 92.06 91 ARG A CA 1
ATOM 681 C C . ARG A 1 91 ? -13.951 9.875 -8.544 1.00 92.06 91 ARG A C 1
ATOM 683 O O . ARG A 1 91 ? -13.635 10.604 -7.607 1.00 92.06 91 ARG A O 1
ATOM 690 N N . ASP A 1 92 ? -14.442 10.306 -9.701 1.00 92.19 92 ASP A N 1
ATOM 691 C CA . ASP A 1 92 ? -14.609 11.722 -10.046 1.00 92.19 92 ASP A CA 1
ATOM 692 C C . ASP A 1 92 ? -13.300 12.529 -9.913 1.00 92.19 92 ASP A C 1
ATOM 694 O O . ASP A 1 92 ? -13.318 13.708 -9.578 1.00 92.19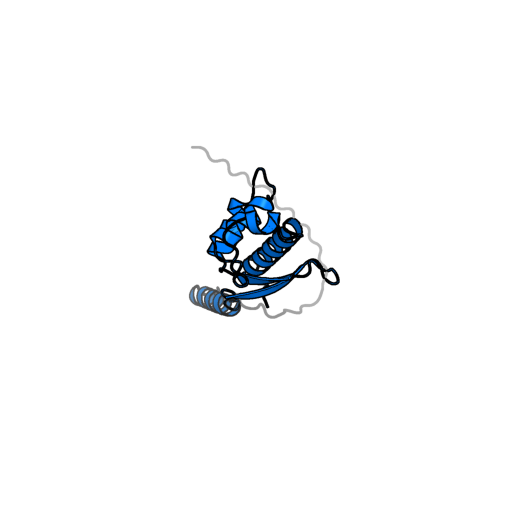 92 ASP A O 1
ATOM 698 N N . GLY A 1 93 ? -12.156 11.879 -10.163 1.00 91.62 93 GLY A N 1
ATOM 699 C CA . GLY A 1 93 ? -10.818 12.473 -10.048 1.00 91.62 93 GLY A CA 1
ATOM 700 C C . GLY A 1 93 ? -10.198 12.418 -8.649 1.00 91.62 93 GLY A C 1
ATOM 701 O O . GLY A 1 93 ? -9.032 12.768 -8.503 1.00 91.62 93 GLY A O 1
ATOM 702 N N . ASP A 1 94 ? -10.927 11.933 -7.641 1.00 95.19 94 ASP A N 1
ATOM 703 C CA . ASP A 1 94 ? -10.438 11.855 -6.265 1.00 95.19 94 ASP A CA 1
ATOM 704 C C . ASP A 1 94 ? -10.237 10.413 -5.799 1.00 95.19 94 ASP A C 1
ATOM 706 O O . ASP A 1 94 ? -11.123 9.561 -5.946 1.00 95.19 94 ASP A O 1
ATOM 710 N N . ILE A 1 95 ? -9.142 10.174 -5.082 1.00 95.62 95 ILE A N 1
ATOM 711 C CA . ILE A 1 95 ? -8.898 8.901 -4.404 1.00 95.62 95 ILE A CA 1
ATOM 712 C C . ILE A 1 95 ? -9.805 8.780 -3.174 1.00 95.62 95 ILE A C 1
ATOM 714 O O . ILE A 1 95 ? -9.787 9.604 -2.255 1.00 95.62 95 ILE A O 1
ATOM 718 N N . LYS A 1 96 ? -10.605 7.714 -3.126 1.00 97.56 96 LYS A N 1
ATOM 719 C CA . LYS A 1 96 ? -11.499 7.403 -2.008 1.00 97.56 96 LYS A CA 1
ATOM 720 C C . LYS A 1 96 ? -10.815 6.409 -1.069 1.00 97.56 96 LYS A C 1
ATOM 722 O O . LYS A 1 96 ? -10.724 5.219 -1.355 1.00 97.56 96 LYS A O 1
ATOM 727 N N . LEU A 1 97 ? -10.391 6.887 0.100 1.00 96.44 97 LEU A N 1
ATOM 728 C CA . LEU A 1 97 ? -9.631 6.105 1.090 1.00 96.44 97 LEU A CA 1
ATOM 729 C C . LEU A 1 97 ? -10.322 4.808 1.551 1.00 96.44 97 LEU A C 1
ATOM 731 O O . LEU A 1 97 ? -9.657 3.811 1.824 1.00 96.44 97 LEU A O 1
ATOM 735 N N . SER A 1 98 ? -11.656 4.783 1.607 1.00 95.31 98 SER A N 1
ATOM 736 C CA . SER A 1 98 ? -12.404 3.560 1.929 1.00 95.31 98 SER A CA 1
ATOM 737 C C . SER A 1 98 ? -12.265 2.480 0.851 1.00 95.31 98 SER A C 1
ATOM 739 O O . SER A 1 98 ? -12.258 1.292 1.171 1.00 95.31 98 SER A O 1
ATOM 741 N N . LEU A 1 99 ? -12.123 2.877 -0.417 1.00 97.19 99 LEU A N 1
ATOM 742 C CA . LEU A 1 99 ? -11.863 1.959 -1.523 1.00 97.19 99 LEU A CA 1
ATOM 743 C C . LEU A 1 99 ? -10.415 1.472 -1.498 1.00 97.19 99 LEU A C 1
ATOM 745 O O . LEU A 1 99 ? -10.213 0.273 -1.669 1.00 97.19 99 LEU A O 1
ATOM 749 N N . VAL A 1 100 ? -9.456 2.347 -1.165 1.00 98.06 100 VAL A N 1
ATOM 750 C CA . VAL A 1 100 ? -8.042 1.968 -0.985 1.00 98.06 100 VAL A CA 1
ATOM 751 C C . VAL A 1 100 ? -7.927 0.827 0.020 1.00 98.06 100 VAL A C 1
ATOM 753 O O . VAL A 1 100 ? -7.401 -0.232 -0.311 1.00 98.06 100 VAL A O 1
ATOM 756 N N . LEU A 1 101 ? -8.485 0.994 1.225 1.00 97.00 101 LEU A N 1
ATOM 757 C CA . LEU A 1 101 ? -8.456 -0.056 2.247 1.00 97.00 101 LEU A CA 1
ATOM 758 C C . LEU A 1 101 ? -9.133 -1.342 1.786 1.00 97.00 101 LEU A C 1
ATOM 760 O O . LEU A 1 101 ? -8.591 -2.427 1.982 1.00 97.00 101 LEU A O 1
ATOM 764 N N . ARG A 1 102 ? -10.321 -1.233 1.181 1.00 97.50 102 ARG A N 1
ATOM 765 C CA . ARG A 1 102 ? -11.075 -2.405 0.726 1.00 97.50 102 ARG A CA 1
ATOM 766 C C . ARG A 1 102 ? -10.281 -3.198 -0.305 1.00 97.50 102 ARG A C 1
ATOM 768 O O . ARG A 1 102 ? -10.190 -4.417 -0.213 1.00 97.50 102 ARG A O 1
ATOM 775 N N . ASN A 1 103 ? -9.713 -2.502 -1.282 1.00 97.88 103 ASN A N 1
ATOM 776 C CA . ASN A 1 103 ? -8.955 -3.113 -2.360 1.00 97.88 103 ASN A CA 1
ATOM 777 C C . ASN A 1 103 ? -7.620 -3.670 -1.840 1.00 97.88 103 ASN A C 1
ATOM 779 O O . ASN A 1 103 ? -7.227 -4.755 -2.256 1.00 97.88 103 ASN A O 1
ATOM 783 N N . ALA A 1 104 ? -6.976 -3.010 -0.875 1.00 97.81 104 ALA A N 1
ATOM 784 C CA . ALA A 1 104 ? -5.781 -3.519 -0.204 1.00 97.81 104 ALA A CA 1
ATOM 785 C C . ALA A 1 104 ? -6.050 -4.809 0.594 1.00 97.81 104 ALA A C 1
ATOM 787 O O . ALA A 1 104 ? -5.272 -5.758 0.506 1.00 97.81 104 ALA A O 1
ATOM 788 N N . VAL A 1 105 ? -7.178 -4.887 1.312 1.00 97.56 105 VAL A N 1
ATOM 789 C CA . VAL A 1 105 ? -7.637 -6.121 1.979 1.00 97.56 105 VAL A CA 1
ATOM 790 C C . VAL A 1 105 ? -7.878 -7.239 0.961 1.00 97.56 105 VAL A C 1
ATOM 792 O O . VAL A 1 105 ? -7.387 -8.349 1.142 1.00 97.56 105 VAL A O 1
ATOM 795 N N . ASN A 1 106 ? -8.578 -6.946 -0.138 1.00 97.44 106 ASN A N 1
ATOM 796 C CA . ASN A 1 106 ? -8.911 -7.939 -1.166 1.00 97.44 106 ASN A CA 1
ATOM 797 C C . ASN A 1 106 ? -7.695 -8.471 -1.942 1.00 97.44 106 ASN A C 1
ATOM 799 O O . ASN A 1 106 ? -7.791 -9.529 -2.557 1.00 97.44 106 ASN A O 1
ATOM 803 N N . ASN A 1 107 ? -6.580 -7.738 -1.936 1.00 97.38 107 ASN A N 1
ATOM 804 C CA . ASN A 1 107 ? -5.357 -8.082 -2.661 1.00 97.38 107 ASN A CA 1
ATOM 805 C C . ASN A 1 107 ? -4.202 -8.483 -1.725 1.00 97.38 107 ASN A C 1
ATOM 807 O O . ASN A 1 107 ? -3.041 -8.380 -2.114 1.00 97.38 107 ASN A O 1
ATOM 811 N N . ASP A 1 108 ? -4.510 -8.926 -0.498 1.00 95.25 108 ASP A N 1
ATOM 812 C CA . ASP A 1 108 ? -3.535 -9.432 0.482 1.00 95.25 108 ASP A CA 1
ATOM 813 C C . ASP A 1 108 ? -2.371 -8.453 0.785 1.00 95.25 108 ASP A C 1
ATOM 815 O O . ASP A 1 108 ? -1.262 -8.874 1.111 1.00 95.25 108 ASP A O 1
ATOM 819 N N . VAL A 1 109 ? -2.610 -7.133 0.725 1.00 97.88 109 VAL A N 1
ATOM 820 C CA . VAL A 1 109 ? -1.590 -6.122 1.079 1.00 97.88 109 VAL A CA 1
ATOM 821 C C . VAL A 1 109 ? -1.250 -6.184 2.572 1.00 97.88 109 VAL A C 1
ATOM 823 O O . VAL A 1 109 ? -0.106 -5.959 2.953 1.00 97.88 109 VAL A O 1
ATOM 826 N N . PHE A 1 110 ? -2.220 -6.517 3.428 1.00 97.75 110 PHE A N 1
ATOM 827 C CA . PHE A 1 110 ? -2.022 -6.688 4.870 1.00 97.75 110 PHE A CA 1
ATOM 828 C C . PHE A 1 110 ? -1.592 -8.121 5.195 1.00 97.75 110 PHE A C 1
ATOM 830 O O . PHE A 1 110 ? -2.423 -9.035 5.233 1.00 97.75 110 PHE A O 1
ATOM 837 N N . VAL A 1 111 ? -0.304 -8.324 5.472 1.00 96.31 111 VAL A N 1
ATOM 838 C CA . VAL A 1 111 ? 0.243 -9.667 5.718 1.00 96.31 111 VAL A CA 1
ATOM 839 C C . VAL A 1 111 ? 0.274 -10.042 7.195 1.00 96.31 111 VAL A C 1
ATOM 841 O O . VAL A 1 111 ? 0.135 -11.225 7.518 1.00 96.31 111 VAL A O 1
ATOM 844 N N . GLN A 1 112 ? 0.374 -9.060 8.099 1.00 96.25 112 GLN A N 1
ATOM 845 C CA . GLN A 1 112 ? 0.330 -9.307 9.539 1.00 96.25 112 GLN A CA 1
ATOM 846 C C . GLN A 1 112 ? -0.274 -8.131 10.331 1.00 96.25 112 GLN A C 1
ATOM 848 O O . GLN A 1 112 ? 0.234 -7.023 10.228 1.00 96.25 112 GLN A O 1
ATOM 853 N N . PRO A 1 113 ? -1.317 -8.353 11.156 1.00 94.94 113 PRO A N 1
ATOM 854 C CA . PRO A 1 113 ? -2.233 -9.487 11.073 1.00 94.94 113 PRO A CA 1
ATOM 855 C C . PRO A 1 113 ? -2.910 -9.534 9.694 1.00 94.94 113 PRO A C 1
ATOM 857 O O . PRO A 1 113 ? -3.069 -8.512 9.030 1.00 94.94 113 PRO A O 1
ATOM 860 N N . ARG A 1 114 ? -3.359 -10.719 9.267 1.00 93.44 114 ARG A N 1
ATOM 861 C CA . ARG A 1 114 ? -4.213 -10.808 8.076 1.00 93.44 1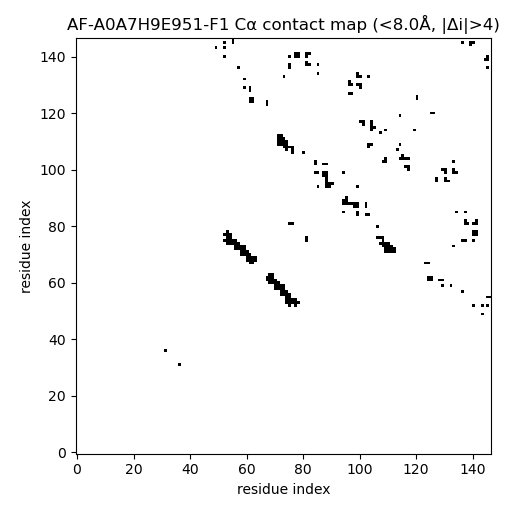14 ARG A CA 1
ATOM 862 C C . ARG A 1 114 ? -5.568 -10.166 8.361 1.00 93.44 114 ARG A C 1
ATOM 864 O O . ARG A 1 114 ? -6.335 -10.681 9.177 1.00 93.44 114 ARG A O 1
ATOM 871 N N . ILE A 1 115 ? -5.874 -9.089 7.648 1.00 95.31 115 ILE A N 1
ATOM 872 C CA . ILE A 1 115 ? -7.170 -8.405 7.691 1.00 95.31 115 ILE A CA 1
ATOM 873 C C . ILE A 1 115 ? -8.054 -8.983 6.583 1.00 95.31 115 ILE A C 1
ATOM 875 O O . ILE A 1 115 ? -7.617 -9.092 5.445 1.00 95.31 115 ILE A O 1
ATOM 879 N N . LYS A 1 116 ? -9.288 -9.384 6.915 1.00 93.00 116 LYS A N 1
ATOM 880 C CA . LYS A 1 116 ? -10.214 -10.052 5.974 1.00 93.00 116 LYS A CA 1
ATOM 881 C C . LYS A 1 116 ? -11.390 -9.185 5.528 1.00 93.00 116 LYS A C 1
ATOM 883 O O . LYS A 1 116 ? -12.024 -9.496 4.526 1.00 93.00 116 LYS A O 1
ATOM 888 N N . SER A 1 117 ? -11.712 -8.141 6.284 1.00 95.44 117 SER A N 1
ATOM 889 C CA . SER A 1 117 ? -12.791 -7.202 5.979 1.00 95.44 117 SER A CA 1
ATOM 890 C C . SER A 1 117 ? -12.514 -5.848 6.626 1.00 95.44 117 SER A C 1
ATOM 892 O O . SER A 1 117 ? -11.664 -5.729 7.512 1.00 95.44 117 SER A O 1
ATOM 894 N N . LEU A 1 118 ? -13.248 -4.825 6.181 1.00 95.50 118 LEU A N 1
ATOM 895 C CA . LEU A 1 118 ? -13.173 -3.489 6.773 1.00 95.50 118 LEU A CA 1
ATOM 896 C C . LEU A 1 118 ? -13.712 -3.439 8.212 1.00 95.50 118 LEU A C 1
ATOM 898 O O . LEU A 1 118 ? -13.315 -2.546 8.955 1.00 95.50 118 LEU A O 1
ATOM 902 N N . ASP A 1 119 ? -14.526 -4.417 8.623 1.00 96.19 119 ASP A N 1
ATOM 903 C CA . ASP A 1 119 ? -15.092 -4.525 9.979 1.00 96.19 119 ASP A CA 1
ATOM 904 C C . ASP A 1 119 ? -14.001 -4.609 11.063 1.00 96.19 119 ASP A C 1
ATOM 906 O O . ASP A 1 119 ? -14.245 -4.332 12.235 1.00 96.19 119 ASP A O 1
ATOM 910 N N . PHE A 1 120 ? -12.760 -4.950 10.689 1.00 95.88 120 PHE A N 1
ATOM 911 C CA . PHE A 1 120 ? -11.607 -4.847 11.584 1.00 95.88 120 PHE A CA 1
ATOM 912 C C . PHE A 1 120 ? -11.522 -3.461 12.248 1.00 95.88 120 PHE A C 1
ATOM 914 O O . PHE A 1 120 ? -11.300 -3.360 13.458 1.00 95.88 120 PHE A O 1
ATOM 921 N N . TRP A 1 121 ? -11.780 -2.394 11.487 1.00 95.62 121 TRP A N 1
ATOM 922 C CA . TRP A 1 121 ? -11.732 -1.018 11.982 1.00 95.62 121 TRP A CA 1
ATOM 923 C C . TRP A 1 121 ? -12.995 -0.564 12.732 1.00 95.62 121 TRP A C 1
ATOM 925 O O . TRP A 1 121 ? -12.985 0.533 13.286 1.00 95.62 121 TRP A O 1
ATOM 935 N N . ASP A 1 122 ? -14.025 -1.407 12.874 1.00 96.31 122 ASP A N 1
ATOM 936 C CA . ASP A 1 122 ? -15.128 -1.145 13.818 1.00 96.31 122 ASP A CA 1
ATOM 937 C C . ASP A 1 122 ? -14.657 -1.260 15.277 1.00 96.31 122 ASP A C 1
ATOM 939 O O . ASP A 1 122 ? -15.246 -0.679 16.190 1.00 96.31 122 ASP A O 1
ATOM 943 N N . THR A 1 123 ? -13.571 -2.007 15.505 1.00 95.81 123 THR A N 1
ATOM 944 C CA . THR A 1 123 ? -12.982 -2.240 16.835 1.00 95.81 123 THR A CA 1
ATOM 945 C C . THR A 1 123 ? -11.547 -1.723 16.974 1.00 95.81 123 THR A C 1
ATOM 947 O O . THR A 1 123 ? -11.040 -1.646 18.093 1.00 95.81 123 THR A O 1
ATOM 950 N N . HIS A 1 124 ? -10.908 -1.299 15.877 1.00 95.69 124 HIS A N 1
ATOM 951 C CA . HIS A 1 124 ? -9.537 -0.778 15.863 1.00 95.69 124 HIS A CA 1
ATOM 952 C C . HIS A 1 124 ? -9.497 0.657 15.326 1.00 95.69 124 HIS A C 1
ATOM 954 O O . HIS A 1 124 ? -9.945 0.947 14.219 1.00 95.69 124 HIS A O 1
ATOM 960 N N . LYS A 1 125 ? -8.920 1.579 16.104 1.00 93.38 125 LYS A N 1
ATOM 961 C CA . LYS A 1 125 ? -8.803 2.996 15.721 1.00 93.38 125 LYS A CA 1
ATOM 962 C C . LYS A 1 125 ? -7.788 3.203 14.597 1.00 93.38 125 LYS A C 1
ATOM 964 O O . LYS A 1 125 ? -6.785 2.500 14.536 1.00 93.38 125 LYS A O 1
ATOM 969 N N . GLY A 1 126 ? -7.998 4.230 13.773 1.00 94.44 126 GLY A N 1
ATOM 970 C CA . GLY A 1 126 ? -6.993 4.700 12.810 1.00 94.44 126 GLY A CA 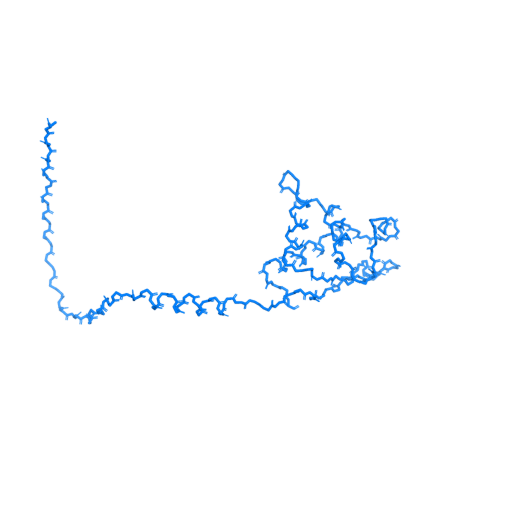1
ATOM 971 C C . GLY A 1 126 ? -7.174 4.208 11.374 1.00 94.44 126 GLY A C 1
ATOM 972 O O . GLY A 1 126 ? -6.249 4.340 10.586 1.00 94.44 126 GLY A O 1
ATOM 973 N N . GLY A 1 127 ? -8.345 3.681 10.994 1.00 95.44 127 GLY A N 1
ATOM 974 C CA . GLY A 1 127 ? -8.585 3.205 9.622 1.00 95.44 127 GLY A CA 1
ATOM 975 C C . GLY A 1 127 ? -8.250 4.241 8.540 1.00 95.44 127 GLY A C 1
ATOM 976 O O . GLY A 1 127 ? -7.586 3.918 7.564 1.00 95.44 127 GLY A O 1
ATOM 977 N N . VAL A 1 128 ? -8.612 5.513 8.736 1.00 95.38 128 VAL A N 1
ATOM 978 C CA . VAL A 1 128 ? -8.266 6.586 7.781 1.00 95.38 128 VAL A CA 1
ATOM 979 C C . VAL A 1 128 ? -6.750 6.775 7.653 1.00 95.38 128 VAL A C 1
ATOM 981 O O . VAL A 1 128 ? -6.261 6.984 6.545 1.00 95.38 128 VAL A O 1
ATOM 984 N N . ASP A 1 129 ? -6.007 6.681 8.754 1.00 96.44 129 ASP A N 1
ATOM 985 C CA . ASP A 1 129 ? -4.549 6.828 8.742 1.00 96.44 129 ASP A CA 1
ATOM 986 C C . ASP A 1 129 ? -3.889 5.626 8.066 1.00 96.44 129 ASP A C 1
ATOM 988 O O . ASP A 1 129 ? -3.038 5.804 7.200 1.00 96.44 129 ASP A O 1
ATOM 992 N N . VAL A 1 130 ? -4.380 4.412 8.339 1.00 97.50 130 VAL A N 1
ATOM 993 C CA . VAL A 1 130 ? -3.958 3.205 7.614 1.00 97.50 130 VAL A CA 1
ATOM 994 C C . VAL A 1 130 ? -4.208 3.349 6.112 1.00 97.50 130 VAL A C 1
ATOM 996 O O . VAL A 1 130 ? -3.340 3.008 5.317 1.00 97.50 130 VAL A O 1
ATOM 999 N N . ALA A 1 131 ? -5.361 3.882 5.698 1.00 97.69 131 ALA A N 1
ATOM 1000 C CA . ALA A 1 131 ? -5.671 4.078 4.282 1.00 97.69 131 ALA A CA 1
ATOM 1001 C C . ALA A 1 131 ? -4.654 4.989 3.581 1.00 97.69 131 ALA A C 1
ATOM 1003 O O . ALA A 1 131 ? -4.266 4.722 2.445 1.00 97.69 131 ALA A O 1
ATOM 1004 N N . ARG A 1 132 ? -4.222 6.061 4.258 1.00 97.75 132 ARG A N 1
ATOM 1005 C CA . ARG A 1 132 ? -3.204 6.986 3.742 1.00 97.75 132 ARG A CA 1
ATOM 1006 C C . ARG A 1 132 ? -1.835 6.326 3.662 1.00 97.75 132 ARG A C 1
ATOM 1008 O O . ARG A 1 132 ? -1.165 6.470 2.648 1.00 97.75 132 ARG A O 1
ATOM 1015 N N . GLU A 1 133 ? -1.450 5.584 4.696 1.00 98.12 133 GLU A N 1
ATOM 1016 C CA . GLU A 1 133 ? -0.185 4.848 4.717 1.00 98.12 133 GLU A CA 1
ATOM 1017 C C . GLU A 1 133 ? -0.115 3.786 3.617 1.00 98.12 133 GLU A C 1
ATOM 1019 O O . GLU A 1 133 ? 0.911 3.656 2.952 1.00 98.12 133 GLU A O 1
ATOM 1024 N N . VAL A 1 134 ? -1.216 3.063 3.388 1.00 98.19 134 VAL A N 1
ATOM 1025 C CA . VAL A 1 134 ? -1.338 2.105 2.285 1.00 98.19 134 VAL A CA 1
ATOM 1026 C C . VAL A 1 134 ? -1.206 2.816 0.947 1.00 98.19 134 VAL A C 1
ATOM 1028 O O . VAL A 1 134 ? -0.413 2.380 0.123 1.00 98.19 134 VAL A O 1
ATOM 1031 N N . LEU A 1 135 ? -1.940 3.911 0.729 1.00 98.19 135 LEU A N 1
ATOM 1032 C CA . LEU A 1 135 ? -1.858 4.657 -0.526 1.00 98.19 135 LEU A CA 1
ATOM 1033 C C . LEU A 1 135 ? -0.433 5.158 -0.793 1.00 98.19 135 LEU A C 1
ATOM 1035 O O . LEU A 1 135 ? 0.086 4.943 -1.881 1.00 98.19 135 LEU A O 1
ATOM 1039 N N . SER A 1 136 ? 0.210 5.767 0.207 1.00 98.19 136 SER A N 1
ATOM 1040 C CA . SER A 1 136 ? 1.599 6.226 0.095 1.00 98.19 136 SER A CA 1
ATOM 1041 C C . SER A 1 136 ? 2.527 5.076 -0.280 1.00 98.19 136 SER A C 1
ATOM 1043 O O . SER A 1 136 ? 3.276 5.183 -1.239 1.00 98.19 136 SER A O 1
ATOM 1045 N N . PHE A 1 137 ? 2.429 3.950 0.430 1.00 98.31 137 PHE A N 1
ATOM 1046 C CA . PHE A 1 137 ? 3.275 2.785 0.193 1.00 98.31 137 PHE A CA 1
ATOM 1047 C C . PHE A 1 137 ? 3.073 2.166 -1.198 1.00 98.31 137 PHE A C 1
ATOM 1049 O O . PHE A 1 137 ? 4.033 1.732 -1.831 1.00 98.31 137 PHE A O 1
ATOM 1056 N N . LEU A 1 138 ? 1.830 2.120 -1.687 1.00 98.38 138 LEU A N 1
ATOM 1057 C CA . LEU A 1 138 ? 1.543 1.643 -3.038 1.00 98.38 138 LEU A CA 1
ATOM 1058 C C . LEU A 1 138 ? 2.117 2.592 -4.094 1.00 98.38 138 LEU A C 1
ATOM 1060 O O . LEU A 1 138 ? 2.747 2.108 -5.030 1.00 98.38 138 LEU A O 1
ATOM 1064 N N . ASN A 1 139 ? 1.961 3.904 -3.916 1.00 98.06 139 ASN A N 1
ATOM 1065 C CA . ASN A 1 139 ? 2.474 4.908 -4.849 1.00 98.06 139 ASN A CA 1
ATOM 1066 C C . ASN A 1 139 ? 4.007 4.912 -4.891 1.00 98.06 139 ASN A C 1
ATOM 1068 O O . ASN A 1 139 ? 4.581 4.897 -5.976 1.00 98.06 139 ASN A O 1
ATOM 1072 N N . ASP A 1 140 ? 4.669 4.792 -3.737 1.00 98.06 140 ASP A N 1
ATOM 1073 C CA . ASP A 1 140 ? 6.126 4.639 -3.675 1.00 98.06 140 ASP A CA 1
ATOM 1074 C C . ASP A 1 140 ? 6.587 3.412 -4.482 1.00 98.06 140 ASP A C 1
ATOM 1076 O O . ASP A 1 140 ? 7.585 3.465 -5.198 1.00 98.06 140 ASP A O 1
ATOM 1080 N N . GLY A 1 141 ? 5.840 2.306 -4.426 1.00 97.56 141 GLY A N 1
ATOM 1081 C CA . GLY A 1 141 ? 6.136 1.116 -5.225 1.00 97.56 141 GLY A CA 1
ATOM 1082 C C . GLY A 1 141 ? 5.773 1.226 -6.703 1.00 97.56 141 GLY A C 1
ATOM 1083 O O . GLY A 1 141 ? 6.354 0.519 -7.531 1.00 97.56 141 GLY A O 1
ATOM 1084 N N . ILE A 1 142 ? 4.797 2.055 -7.067 1.00 97.38 142 ILE A N 1
ATOM 1085 C CA . ILE A 1 142 ? 4.462 2.344 -8.469 1.00 97.38 142 ILE A CA 1
ATOM 1086 C C . ILE A 1 142 ? 5.590 3.162 -9.101 1.00 97.38 142 ILE A C 1
ATOM 1088 O O . ILE A 1 142 ? 6.019 2.853 -10.214 1.00 97.38 142 ILE A O 1
ATOM 1092 N N . ASP A 1 143 ? 6.122 4.128 -8.354 1.00 96.62 143 ASP A N 1
ATOM 1093 C CA . ASP A 1 143 ? 7.203 5.011 -8.791 1.00 96.62 143 ASP A CA 1
ATOM 1094 C C . ASP A 1 143 ? 8.590 4.350 -8.754 1.00 96.62 143 ASP A C 1
ATOM 1096 O O . ASP A 1 143 ? 9.564 4.915 -9.253 1.00 96.62 143 ASP A O 1
ATOM 1100 N N . GLY A 1 144 ? 8.705 3.142 -8.197 1.00 95.94 144 GLY A N 1
ATOM 1101 C CA . GLY A 1 144 ? 9.984 2.446 -8.099 1.00 95.94 144 GLY A CA 1
ATOM 1102 C C . GLY A 1 144 ? 10.865 2.940 -6.948 1.00 95.94 144 GLY A C 1
ATOM 1103 O O . GLY A 1 144 ? 12.074 2.725 -6.984 1.00 95.94 144 GLY A O 1
ATOM 1104 N N . ASN A 1 145 ? 10.269 3.488 -5.886 1.00 96.50 145 ASN A N 1
ATOM 1105 C CA . ASN A 1 145 ? 10.948 4.137 -4.756 1.00 96.50 145 ASN A CA 1
ATOM 1106 C C . ASN A 1 145 ? 10.917 3.348 -3.430 1.00 96.50 145 ASN A C 1
ATOM 1108 O O . ASN A 1 145 ? 11.336 3.874 -2.403 1.00 96.50 145 ASN A O 1
ATOM 1112 N N . LEU A 1 146 ? 10.423 2.105 -3.413 1.00 94.75 146 LEU A N 1
ATOM 1113 C CA . LEU A 1 146 ? 10.536 1.238 -2.235 1.00 94.75 146 LEU A CA 1
ATOM 1114 C C . LEU A 1 146 ? 11.986 0.778 -2.027 1.00 94.75 146 LEU A C 1
ATOM 1116 O O . LEU A 1 146 ? 12.569 0.162 -2.926 1.00 94.75 146 LEU A O 1
ATOM 1120 N N . GLU A 1 147 ? 12.515 1.051 -0.832 1.00 79.75 147 GLU A N 1
ATOM 1121 C CA . GLU A 1 147 ? 13.848 0.655 -0.345 1.00 79.75 147 GLU A CA 1
ATOM 1122 C C . GLU A 1 147 ? 13.776 -0.446 0.722 1.00 79.75 147 GLU A C 1
ATOM 1124 O O . GLU A 1 147 ? 12.852 -0.406 1.570 1.00 79.75 147 GLU A O 1
#

pLDDT: mean 84.05, std 23.52, range [29.5, 98.44]

Radius of gyration: 30.22 Å; Cα contacts (8 Å, |Δi|>4): 149; chains: 1; bounding box: 57×54×90 Å

Nearest PDB structures (foldseek):
  2ob9-assembly1_A  TM=3.567E-01  e=5.133E-01  Byrnievirus HK97
  3f6h-assembly1_B  TM=3.895E-01  e=5.202E+00  Leptospira interrogans
  3f6g-assembly1_B  TM=3.695E-01  e=8.583E+00  Leptospira interrogans

Mean predicted aligned error: 11.84 Å

Foldseek 3Di:
DDDDDDDDDDDDDDDDDDDDDDDDPPPPPDPQDVVNVVVVVVVVVVVPDFPFQFFQKDKDWPPPPDPLIDIWIFTAHAQVLLVVQQVQQDDPNDGPLVSNVQSCLVSQRTVPPNDNHPCVCVPHPDSSVVSVVSNVVSVCRNVSNRD

Secondary structure (DSSP, 8-state):
-----------------------------PPPPHHHHHHHHHHHHHHTPPP--TT-EEEEEESTTSTT-EEEEEE---HHHHHHHHHHHEETTEE-HHHHHHHHHHTT-EEESPP-STTHHHHSS-HHHHHHHHHHHHHHHHTT---

Organism: NCBI:txid47770

Sequence (147 aa):
MDNTTTENQNLETTVNVDAQATEAPKAEDKPISMADVLAARNKQLQTSAVPNQRGITKDITLNAGTPQEYTLTLQYPGFAVASMIEDDSTRDGDIKLSLVLRNAVNNDVFVQPRIKSLDFWDTHKGGVDVAREVLSFLNDGIDGNLE

Solvent-accessible surface area (backbone atoms only — not comparable to full-atom values): 9272 Å² total; per-residue (Å²): 141,85,89,82,89,79,90,85,76,92,78,88,79,91,80,90,75,97,72,81,90,75,83,72,81,76,76,77,82,69,80,80,48,73,66,57,54,50,53,52,52,52,52,47,59,67,70,67,63,72,80,86,54,56,65,48,68,48,80,47,75,38,55,75,97,45,100,69,50,49,66,40,31,35,33,41,76,30,53,76,55,37,51,49,36,54,56,74,15,45,56,99,90,40,78,39,52,72,41,36,43,52,44,35,41,76,60,61,23,40,64,35,68,73,53,87,58,74,68,60,48,79,81,38,83,58,55,73,59,51,20,50,51,51,51,51,54,39,49,34,46,63,73,67,65,68,128